Protein AF-A0A843UDY7-F1 (afdb_monomer_lite)

Secondary structure (DSSP, 8-state):
----THHHHHHHHHHHHHHHHHHHHH-TT-HHHHHHHHHHHHHHS-HHHHHHHHHHHHHH-TT-HHHHHHHHHHHHHH---HHHHHHHT---

Radius of gyration: 15.04 Å; chains: 1; bounding box: 36×20×53 Å

pLDDT: mean 70.92, std 13.57, range [34.72, 85.56]

InterPro domains:
  IPR003107 HAT (Half-A-TPR) repeat [SM00386] (11-43)
  IPR003107 HAT (Half-A-TPR) repeat [SM00386] (45-77)
  IPR011990 Tetratricopeptide-like helical domain superfamily [G3DSA:1.25.40.10] (5-91)
  IPR011990 Tetratricopeptide-like helical domain superfamily [SSF48452] (12-88)

Organism: Colocasia esculenta (NCBI:txid4460)

Sequence (92 aa):
MFKPRLARWKDDTAAISRVYETFLSEFPLCYGYWEKYATHKARLCTIDKVIEVYEEAVKAATYSVDLWTNYCSFAMQFYKDLDDVRRYFKFE

Foldseek 3Di:
DDDDPVVVLVVVLVVLVVVLVVVCVVVLPPLVSLLVNLVVCVVRHDPVVSVVSLVVNCVSCVPDPVSVVSVVVSCVVVPVDPVVVVVVPDDD

Structure (mmCIF, N/CA/C/O backbone):
data_AF-A0A843UDY7-F1
#
_entry.id   AF-A0A843UDY7-F1
#
loop_
_atom_site.group_PDB
_atom_site.id
_atom_site.type_symbol
_atom_site.label_atom_id
_atom_site.label_alt_id
_atom_site.label_comp_id
_atom_site.label_asym_id
_atom_site.label_entity_id
_atom_site.label_seq_id
_atom_site.pdbx_PDB_ins_code
_atom_site.Cartn_x
_atom_site.Cartn_y
_atom_site.Cartn_z
_atom_site.occupancy
_atom_site.B_iso_or_equiv
_atom_site.auth_seq_id
_atom_site.auth_comp_id
_atom_site.auth_asym_id
_atom_site.auth_atom_id
_atom_site.pdbx_PDB_model_num
ATOM 1 N N . MET A 1 1 ? 2.931 2.522 39.310 1.00 34.72 1 MET A N 1
ATOM 2 C CA . MET A 1 1 ? 1.565 2.083 38.959 1.00 34.72 1 MET A CA 1
ATOM 3 C C . MET A 1 1 ? 1.348 2.374 37.475 1.00 34.72 1 MET A C 1
ATOM 5 O O . MET A 1 1 ? 1.569 3.497 37.048 1.00 34.72 1 MET A O 1
ATOM 9 N N . PHE A 1 2 ? 1.116 1.309 36.707 1.00 40.00 2 PHE A N 1
ATOM 10 C CA . PHE A 1 2 ? 0.985 1.163 35.249 1.00 40.00 2 PHE A CA 1
ATOM 11 C C . PHE A 1 2 ? 0.701 2.421 34.396 1.00 40.00 2 PHE A C 1
ATOM 13 O O . PHE A 1 2 ? -0.422 2.914 34.361 1.00 40.00 2 PHE A O 1
ATOM 20 N N . LYS A 1 3 ? 1.690 2.846 33.589 1.00 36.69 3 LYS A N 1
ATOM 21 C CA . LYS A 1 3 ? 1.431 3.575 32.333 1.00 36.69 3 LYS A CA 1
ATOM 22 C C . LYS A 1 3 ? 1.081 2.546 31.242 1.00 36.69 3 LYS A C 1
ATOM 24 O O . LYS A 1 3 ? 1.770 1.525 31.157 1.00 36.69 3 LYS A O 1
ATOM 29 N N . PRO A 1 4 ? 0.035 2.750 30.425 1.00 39.41 4 PRO A N 1
ATOM 30 C CA . PRO A 1 4 ? -0.437 1.728 29.499 1.00 39.41 4 PRO A CA 1
ATOM 31 C C . PRO A 1 4 ? 0.600 1.489 28.396 1.00 39.41 4 PRO A C 1
ATOM 33 O O . PRO A 1 4 ? 1.117 2.437 27.808 1.00 39.41 4 PRO A O 1
ATOM 36 N N . ARG A 1 5 ? 0.859 0.217 28.063 1.00 45.53 5 ARG A N 1
ATOM 37 C CA . ARG A 1 5 ? 1.774 -0.223 26.986 1.00 45.53 5 ARG A CA 1
ATOM 38 C C . ARG A 1 5 ? 1.446 0.347 25.595 1.00 45.53 5 ARG A C 1
ATOM 40 O O . ARG A 1 5 ? 2.237 0.140 24.688 1.00 45.53 5 ARG A O 1
ATOM 47 N N . LEU A 1 6 ? 0.330 1.056 25.420 1.00 46.38 6 LEU A N 1
ATOM 48 C CA . LEU A 1 6 ? -0.170 1.603 24.153 1.00 46.38 6 LEU A CA 1
ATOM 49 C C . LEU A 1 6 ? 0.767 2.624 23.482 1.00 46.38 6 LEU A C 1
ATOM 51 O O . LEU A 1 6 ? 0.810 2.670 22.258 1.00 46.38 6 LEU A O 1
ATOM 55 N N . ALA A 1 7 ? 1.539 3.406 24.245 1.00 46.19 7 ALA A N 1
ATOM 56 C CA . ALA A 1 7 ? 2.426 4.425 23.666 1.00 46.19 7 ALA A CA 1
ATOM 57 C C . ALA A 1 7 ? 3.623 3.824 22.905 1.00 46.19 7 ALA A C 1
ATOM 59 O O . ALA A 1 7 ? 4.004 4.341 21.861 1.00 46.19 7 ALA A O 1
ATOM 60 N N . ARG A 1 8 ? 4.168 2.698 23.386 1.00 47.72 8 ARG A N 1
ATOM 61 C CA . ARG A 1 8 ? 5.344 2.050 22.784 1.00 47.72 8 ARG A CA 1
ATOM 62 C C . ARG A 1 8 ? 5.047 1.473 21.396 1.00 47.72 8 ARG A C 1
ATOM 64 O O . ARG A 1 8 ? 5.822 1.674 20.477 1.00 47.72 8 ARG A O 1
ATOM 71 N N . TRP A 1 9 ? 3.881 0.848 21.223 1.00 49.41 9 TRP A N 1
ATOM 72 C CA . TRP A 1 9 ? 3.503 0.236 19.943 1.00 49.41 9 TRP A CA 1
ATOM 73 C C . TRP A 1 9 ? 3.281 1.260 18.820 1.00 49.41 9 TRP A C 1
ATOM 75 O O . TRP A 1 9 ? 3.514 0.948 17.653 1.00 49.41 9 TRP A O 1
ATOM 85 N N . LYS A 1 10 ? 2.842 2.484 19.156 1.00 55.47 10 LYS A N 1
ATOM 86 C CA . LYS A 1 10 ? 2.728 3.578 18.177 1.00 55.47 10 LYS A CA 1
ATOM 87 C C . LYS A 1 10 ? 4.100 4.012 17.659 1.00 55.47 10 LYS A C 1
ATOM 89 O O . LYS A 1 10 ? 4.241 4.192 16.452 1.00 55.47 10 LYS A O 1
ATOM 94 N N . ASP A 1 11 ? 5.085 4.124 18.548 1.00 60.62 11 ASP A N 1
ATOM 95 C CA . ASP A 1 11 ? 6.468 4.458 18.183 1.00 60.62 11 ASP A CA 1
ATOM 96 C C . ASP A 1 11 ? 7.103 3.357 17.327 1.00 60.62 11 ASP A C 1
ATOM 98 O O . ASP A 1 11 ? 7.678 3.643 16.277 1.00 60.62 11 ASP A O 1
ATOM 102 N N . ASP A 1 12 ? 6.904 2.091 17.707 1.00 68.06 12 ASP A N 1
ATOM 103 C CA . ASP A 1 12 ? 7.405 0.943 16.944 1.00 68.06 12 ASP A CA 1
ATOM 104 C C . ASP A 1 12 ? 6.819 0.926 15.520 1.00 68.06 12 ASP A C 1
ATOM 106 O O . ASP A 1 12 ? 7.520 0.668 14.543 1.00 68.06 12 ASP A O 1
ATOM 110 N N . THR A 1 13 ? 5.539 1.278 15.372 1.00 72.25 13 THR A N 1
ATOM 111 C CA . THR A 1 13 ? 4.871 1.316 14.063 1.00 72.25 13 THR A CA 1
ATOM 112 C C . THR A 1 13 ? 5.366 2.466 13.181 1.00 72.25 13 THR A C 1
ATOM 114 O O . THR A 1 13 ? 5.528 2.294 11.969 1.00 72.25 13 THR A O 1
ATOM 117 N N . ALA A 1 14 ? 5.631 3.635 13.768 1.00 76.88 14 ALA A N 1
ATOM 118 C CA . ALA A 1 14 ? 6.189 4.781 13.054 1.00 76.88 14 ALA A CA 1
ATOM 119 C C . ALA A 1 14 ? 7.637 4.520 12.607 1.00 76.88 14 ALA A C 1
ATOM 121 O O . ALA A 1 14 ? 7.993 4.822 11.468 1.00 76.88 14 ALA A O 1
ATOM 122 N N . ALA A 1 15 ? 8.448 3.893 13.463 1.00 81.31 15 ALA A N 1
ATOM 123 C CA . ALA A 1 15 ? 9.808 3.485 13.124 1.00 81.31 15 ALA A CA 1
ATOM 124 C C . ALA A 1 15 ? 9.824 2.468 11.972 1.00 81.31 15 ALA A C 1
ATOM 126 O O . ALA A 1 15 ? 10.571 2.643 11.012 1.00 81.31 15 ALA A O 1
ATOM 127 N N . ILE A 1 16 ? 8.951 1.453 12.024 1.00 80.88 16 ILE A N 1
ATOM 128 C CA . ILE A 1 16 ? 8.791 0.472 10.941 1.00 80.88 16 ILE A CA 1
ATOM 129 C C . ILE A 1 16 ? 8.387 1.167 9.635 1.00 80.88 16 ILE A C 1
ATOM 131 O O . ILE A 1 16 ? 9.003 0.912 8.602 1.00 80.88 16 ILE A O 1
ATOM 135 N N . SER A 1 17 ? 7.401 2.070 9.685 1.00 82.12 17 SER A N 1
ATOM 136 C CA . SER A 1 17 ? 6.935 2.818 8.506 1.00 82.12 17 SER A CA 1
ATOM 137 C C . SER A 1 17 ? 8.077 3.589 7.855 1.00 82.12 17 SER A C 1
ATOM 139 O O . SER A 1 17 ? 8.331 3.428 6.668 1.00 82.12 17 SER A O 1
ATOM 141 N N . ARG A 1 18 ? 8.860 4.313 8.658 1.00 82.62 18 ARG A N 1
ATOM 142 C CA . ARG A 1 18 ? 9.980 5.119 8.172 1.00 82.62 18 ARG A CA 1
ATOM 143 C C . ARG A 1 18 ? 11.095 4.289 7.534 1.00 82.62 18 ARG A C 1
ATOM 145 O O . ARG A 1 18 ? 11.684 4.723 6.547 1.00 82.62 18 ARG A O 1
ATOM 152 N N . VAL A 1 19 ? 11.397 3.110 8.084 1.00 85.56 19 VAL A N 1
ATOM 153 C CA . VAL A 1 19 ? 12.399 2.197 7.508 1.00 85.56 19 VAL A CA 1
ATOM 154 C C . VAL A 1 19 ? 11.931 1.677 6.151 1.00 85.56 19 VAL A C 1
ATOM 156 O O . VAL A 1 19 ? 12.705 1.717 5.196 1.00 85.56 19 VAL A O 1
ATOM 159 N N . TYR A 1 20 ? 10.673 1.234 6.050 1.00 83.12 20 TYR A N 1
ATOM 160 C CA . TYR A 1 20 ? 10.112 0.771 4.780 1.00 83.12 20 TYR A CA 1
ATOM 161 C C . TYR A 1 20 ? 10.011 1.903 3.757 1.00 83.12 20 TYR A C 1
ATOM 163 O O . TYR A 1 20 ? 10.454 1.713 2.634 1.00 83.12 20 TYR A O 1
ATOM 171 N N . GLU A 1 21 ? 9.516 3.081 4.136 1.00 83.12 21 GLU A N 1
ATOM 172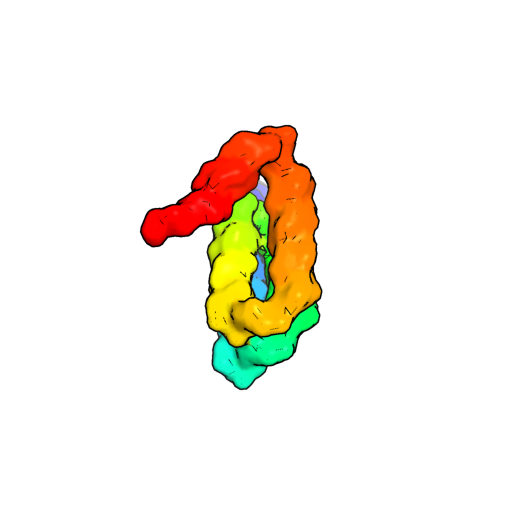 C CA . GLU A 1 21 ? 9.426 4.256 3.258 1.00 83.12 21 GLU A CA 1
ATOM 173 C C . GLU A 1 21 ? 10.801 4.658 2.710 1.00 83.12 21 GLU A C 1
ATOM 175 O O . GLU A 1 21 ? 10.954 4.847 1.506 1.00 83.12 21 GLU A O 1
ATOM 180 N N . THR A 1 22 ? 11.829 4.707 3.566 1.00 84.19 22 THR A N 1
ATOM 181 C CA . THR A 1 22 ? 13.201 5.033 3.138 1.00 84.19 22 THR A CA 1
ATOM 182 C C . THR A 1 22 ? 13.734 3.975 2.172 1.00 84.19 22 THR A C 1
ATOM 184 O O . THR A 1 22 ? 14.195 4.305 1.082 1.00 84.19 22 THR A O 1
ATOM 187 N N . PHE A 1 23 ? 13.610 2.694 2.525 1.00 82.88 23 PHE A N 1
ATOM 188 C CA . PHE A 1 23 ? 14.086 1.589 1.693 1.00 82.88 23 PHE A CA 1
ATOM 189 C C . PHE A 1 23 ? 13.372 1.526 0.336 1.00 82.88 23 PHE A C 1
ATOM 191 O O . PHE A 1 23 ? 14.008 1.356 -0.699 1.00 82.88 23 PHE A O 1
ATOM 198 N N . LEU A 1 24 ? 12.050 1.687 0.325 1.00 79.75 24 LEU A N 1
ATOM 199 C CA . LEU A 1 24 ? 11.235 1.610 -0.885 1.00 79.75 24 LEU A CA 1
ATOM 200 C C . LEU A 1 24 ? 11.365 2.865 -1.756 1.00 79.75 24 LEU A C 1
ATOM 202 O O . LEU A 1 24 ? 11.163 2.772 -2.964 1.00 79.75 24 LEU A O 1
ATOM 206 N N . SER A 1 25 ? 11.761 4.007 -1.179 1.00 78.62 25 SER A N 1
ATOM 207 C CA . SER A 1 25 ? 12.129 5.198 -1.954 1.00 78.62 25 SER A CA 1
ATOM 208 C C . SER A 1 25 ? 13.410 4.993 -2.770 1.00 78.62 25 SER A C 1
ATOM 210 O O . SER A 1 25 ? 13.502 5.480 -3.894 1.00 78.62 25 SER A O 1
ATOM 212 N N . GLU A 1 26 ? 14.370 4.225 -2.243 1.00 79.94 26 GLU A N 1
ATOM 213 C CA . GLU A 1 26 ? 15.616 3.892 -2.944 1.00 79.94 26 GLU A CA 1
ATOM 214 C C . GLU A 1 26 ? 15.454 2.676 -3.872 1.00 79.94 26 GLU A C 1
ATOM 216 O O . GLU A 1 26 ? 16.067 2.621 -4.939 1.00 79.94 26 GLU A O 1
ATOM 221 N N . PHE A 1 27 ? 14.593 1.720 -3.503 1.00 78.06 27 PHE A N 1
ATOM 222 C CA . PHE A 1 27 ? 14.380 0.463 -4.229 1.00 78.06 27 PHE A CA 1
ATOM 223 C C . PHE A 1 27 ? 12.894 0.206 -4.544 1.00 78.06 27 PHE A C 1
ATOM 225 O O . PHE A 1 27 ? 12.316 -0.787 -4.082 1.00 78.06 27 PHE A O 1
ATOM 232 N N . PRO A 1 28 ? 12.254 1.046 -5.379 1.00 67.75 28 PRO A N 1
ATOM 233 C CA . PRO A 1 28 ? 10.814 0.968 -5.643 1.00 67.75 28 PRO A CA 1
ATOM 234 C C . PRO A 1 28 ? 10.383 -0.335 -6.334 1.00 67.75 28 PRO A C 1
ATOM 236 O O . PRO A 1 28 ? 9.231 -0.747 -6.212 1.00 67.75 28 PRO A O 1
ATOM 239 N N . LEU A 1 29 ? 11.309 -1.022 -7.016 1.00 67.31 29 LEU A N 1
ATOM 240 C CA . LEU A 1 29 ? 11.031 -2.262 -7.750 1.00 67.31 29 LEU A CA 1
ATOM 241 C C . LEU A 1 29 ? 11.025 -3.522 -6.868 1.00 67.31 29 LEU A C 1
ATOM 243 O O . LEU A 1 29 ? 10.681 -4.605 -7.340 1.00 67.31 29 LEU A O 1
ATOM 247 N N . CYS A 1 30 ? 11.381 -3.415 -5.585 1.00 72.12 30 CYS A N 1
ATOM 248 C CA . CYS A 1 30 ? 11.387 -4.539 -4.648 1.00 72.12 30 CYS A CA 1
ATOM 249 C C . CYS A 1 30 ? 9.973 -4.857 -4.119 1.00 72.12 30 CYS A C 1
ATOM 251 O O . CYS A 1 30 ? 9.704 -4.769 -2.921 1.00 72.12 30 CYS A O 1
ATOM 253 N N . TYR A 1 31 ? 9.068 -5.273 -5.012 1.00 67.25 31 TYR A N 1
ATOM 254 C CA . TYR A 1 31 ? 7.641 -5.536 -4.745 1.00 67.25 31 TYR A CA 1
ATOM 255 C C . TYR A 1 31 ? 7.365 -6.456 -3.541 1.00 67.25 31 TYR A C 1
ATOM 257 O O . TYR A 1 31 ? 6.431 -6.212 -2.781 1.00 67.25 31 TYR A O 1
ATOM 265 N N . GLY A 1 32 ? 8.213 -7.458 -3.289 1.00 74.00 32 GLY A N 1
ATOM 266 C CA . GLY A 1 32 ? 8.059 -8.348 -2.131 1.00 74.00 32 GLY A CA 1
ATOM 267 C C . GLY A 1 32 ? 8.189 -7.647 -0.767 1.00 74.00 32 GLY A C 1
ATOM 268 O O . GLY A 1 32 ? 7.732 -8.174 0.246 1.00 74.00 32 GLY A O 1
ATOM 269 N N . TYR A 1 33 ? 8.795 -6.457 -0.709 1.00 79.50 33 TYR A N 1
ATOM 270 C CA . TYR A 1 33 ? 8.873 -5.660 0.520 1.00 79.50 33 TYR A CA 1
ATOM 271 C C . TYR A 1 33 ? 7.628 -4.798 0.744 1.00 79.50 33 TYR A C 1
ATOM 273 O O . TYR A 1 33 ? 7.253 -4.594 1.898 1.00 79.50 33 TYR A O 1
ATOM 281 N N . TRP A 1 34 ? 6.940 -4.382 -0.323 1.00 79.69 34 TRP A N 1
ATOM 282 C CA . TRP A 1 34 ? 5.643 -3.706 -0.224 1.00 79.69 34 TRP A CA 1
ATOM 283 C C . TRP A 1 34 ? 4.586 -4.609 0.427 1.00 79.69 34 TRP A C 1
ATOM 285 O O . T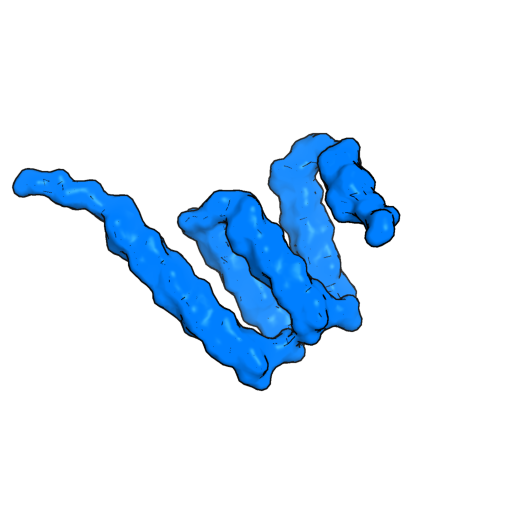RP A 1 34 ? 3.878 -4.180 1.335 1.00 79.69 34 TRP A O 1
ATOM 295 N N . GLU A 1 35 ? 4.548 -5.893 0.061 1.00 79.31 35 GLU A N 1
ATOM 296 C CA . GLU A 1 35 ? 3.640 -6.873 0.678 1.00 79.31 35 GLU A CA 1
ATOM 297 C C . GLU A 1 35 ? 3.946 -7.092 2.172 1.00 79.31 35 GLU A C 1
ATOM 299 O O . GLU A 1 35 ? 3.043 -7.133 3.019 1.00 79.31 35 GLU A O 1
ATOM 304 N N . LYS A 1 36 ? 5.235 -7.171 2.531 1.00 82.12 36 LYS A N 1
ATOM 305 C CA . LYS A 1 36 ? 5.662 -7.269 3.936 1.00 82.12 36 LYS A CA 1
ATOM 306 C C . LYS A 1 36 ? 5.273 -6.026 4.728 1.00 82.12 36 LYS A C 1
ATOM 308 O O . LYS A 1 36 ? 4.843 -6.165 5.877 1.00 82.12 36 LYS A O 1
ATOM 313 N N . TYR A 1 37 ? 5.397 -4.843 4.130 1.00 81.88 37 TYR A N 1
ATOM 314 C CA . TYR A 1 37 ? 5.021 -3.583 4.757 1.00 81.88 37 TYR A CA 1
ATOM 315 C C . TYR A 1 37 ? 3.507 -3.511 5.004 1.00 81.88 37 TYR A C 1
ATOM 317 O O . TYR A 1 37 ? 3.082 -3.266 6.137 1.00 81.88 37 TYR A O 1
ATOM 325 N N . ALA A 1 38 ? 2.698 -3.848 3.997 1.00 80.06 38 ALA A N 1
ATOM 326 C CA . ALA A 1 38 ? 1.243 -3.909 4.111 1.00 80.06 38 ALA A CA 1
ATOM 327 C C . ALA A 1 38 ? 0.787 -4.924 5.174 1.00 80.06 38 ALA A C 1
ATOM 329 O O . ALA A 1 38 ? -0.061 -4.612 6.009 1.00 80.06 38 ALA A O 1
ATOM 330 N N . THR A 1 39 ? 1.412 -6.105 5.230 1.00 79.56 39 THR A N 1
ATOM 331 C CA . THR A 1 39 ? 1.121 -7.127 6.252 1.00 79.56 39 THR A CA 1
ATOM 332 C C . THR A 1 39 ? 1.453 -6.644 7.669 1.00 79.56 39 THR A C 1
ATOM 334 O O . THR A 1 39 ? 0.710 -6.925 8.612 1.00 79.56 39 THR A O 1
ATOM 337 N N . HIS A 1 40 ? 2.550 -5.898 7.845 1.00 79.88 40 HIS A N 1
ATOM 338 C CA . HIS A 1 40 ? 2.901 -5.309 9.142 1.00 79.88 40 HIS A CA 1
ATOM 339 C C . HIS A 1 40 ? 1.904 -4.224 9.555 1.00 79.88 40 HIS A C 1
ATOM 341 O O . HIS A 1 40 ? 1.442 -4.229 10.697 1.00 79.88 40 HIS A O 1
ATOM 347 N N . LYS A 1 41 ? 1.514 -3.340 8.630 1.00 77.62 41 LYS A N 1
ATOM 348 C CA . LYS A 1 41 ? 0.483 -2.325 8.880 1.00 77.62 41 LYS A CA 1
ATOM 349 C C . LYS A 1 41 ? -0.866 -2.961 9.199 1.00 77.62 41 LYS A C 1
ATOM 351 O O . LYS A 1 41 ? -1.499 -2.536 10.155 1.00 77.62 41 LYS A O 1
ATOM 356 N N . ALA A 1 42 ? -1.263 -4.030 8.510 1.00 75.88 42 ALA A N 1
ATOM 357 C CA . ALA A 1 42 ? -2.528 -4.720 8.769 1.00 75.88 42 ALA A CA 1
ATOM 358 C C . ALA A 1 42 ? -2.623 -5.313 10.185 1.00 75.88 42 ALA A C 1
ATOM 360 O O . ALA A 1 42 ? -3.713 -5.428 10.736 1.00 75.88 42 ALA A O 1
ATOM 361 N N . ARG A 1 43 ? -1.486 -5.669 10.800 1.00 73.38 43 ARG A N 1
ATOM 362 C CA . ARG A 1 43 ? -1.431 -6.181 12.181 1.00 73.38 43 ARG A CA 1
ATOM 363 C C . ARG A 1 43 ? -1.382 -5.085 13.247 1.00 73.38 43 ARG A C 1
ATOM 365 O O . ARG A 1 43 ? -1.682 -5.367 14.404 1.00 73.38 43 ARG A O 1
ATOM 372 N N . LEU A 1 44 ? -0.952 -3.875 12.886 1.00 71.69 44 LEU A N 1
ATOM 373 C CA . LEU A 1 44 ? -0.597 -2.809 13.833 1.00 71.69 44 LEU A CA 1
ATOM 374 C C . LEU A 1 44 ? -1.444 -1.532 13.684 1.00 71.69 44 LEU A C 1
ATOM 376 O O . LEU A 1 44 ? -1.426 -0.687 14.576 1.00 71.69 44 LEU A O 1
ATOM 380 N N . CYS A 1 45 ? -2.159 -1.362 12.571 1.00 72.19 45 CYS A N 1
ATOM 381 C CA . CYS A 1 45 ? -2.866 -0.140 12.186 1.00 72.19 45 CYS A CA 1
ATOM 382 C C . CYS A 1 45 ? -4.290 -0.413 11.684 1.00 72.19 45 CYS A C 1
ATOM 384 O O . CYS A 1 45 ? -4.719 -1.554 11.534 1.00 72.19 45 CYS A O 1
ATOM 386 N N . THR A 1 46 ? -5.027 0.671 11.433 1.00 74.88 46 THR A N 1
ATOM 387 C CA . THR A 1 46 ? -6.334 0.635 10.770 1.00 74.88 46 THR A CA 1
ATOM 388 C C . THR A 1 46 ? -6.197 0.264 9.294 1.00 74.88 46 THR A C 1
ATOM 390 O O . THR A 1 46 ? -5.140 0.447 8.688 1.00 74.88 46 THR A O 1
ATOM 393 N N . ILE A 1 47 ? -7.292 -0.228 8.714 1.00 73.94 47 ILE A N 1
ATOM 394 C CA . ILE A 1 47 ? -7.374 -0.657 7.311 1.00 73.94 47 ILE A CA 1
ATOM 395 C C . ILE A 1 47 ? -6.987 0.484 6.356 1.00 73.94 47 ILE A C 1
ATOM 397 O O . ILE A 1 47 ? -6.230 0.246 5.420 1.00 73.94 47 ILE A O 1
ATOM 401 N N . ASP A 1 48 ? -7.381 1.727 6.652 1.00 75.94 48 ASP A N 1
ATOM 402 C CA . ASP A 1 48 ? -7.039 2.912 5.844 1.00 75.94 48 ASP A CA 1
ATOM 403 C C . ASP A 1 48 ? -5.526 3.070 5.641 1.00 75.94 48 ASP A C 1
ATOM 405 O O . ASP A 1 48 ? -5.055 3.361 4.545 1.00 75.94 48 ASP A O 1
ATOM 409 N N . LYS A 1 49 ? -4.731 2.796 6.685 1.00 78.38 49 LYS A N 1
ATOM 410 C CA . LYS A 1 49 ? -3.265 2.872 6.613 1.00 78.38 49 LYS A CA 1
ATOM 411 C C . LYS A 1 49 ? -2.636 1.743 5.813 1.00 78.38 49 LYS A C 1
ATOM 413 O O . LYS A 1 49 ? -1.491 1.875 5.398 1.00 78.38 49 LYS A O 1
ATOM 418 N N . VAL A 1 50 ? -3.343 0.635 5.630 1.00 79.25 50 VAL A N 1
ATOM 419 C CA . VAL A 1 50 ? -2.903 -0.449 4.749 1.00 79.25 50 VAL A CA 1
ATOM 420 C C . VAL A 1 50 ? -3.221 -0.102 3.297 1.00 79.25 50 VAL A C 1
ATOM 422 O O . VAL A 1 50 ? -2.403 -0.366 2.422 1.00 79.25 50 VAL A O 1
ATOM 425 N N . ILE A 1 51 ? -4.368 0.539 3.052 1.00 81.00 51 ILE A N 1
ATOM 426 C CA . ILE A 1 51 ? -4.768 1.021 1.725 1.00 81.00 51 ILE A CA 1
ATOM 427 C C . ILE A 1 51 ? -3.781 2.070 1.216 1.00 81.00 51 ILE A C 1
ATOM 429 O O . ILE A 1 51 ? -3.283 1.910 0.109 1.00 81.00 51 ILE A O 1
ATOM 433 N N . GLU A 1 52 ? -3.416 3.061 2.038 1.00 84.06 52 GLU A N 1
ATOM 434 C CA . GLU A 1 52 ? -2.394 4.063 1.684 1.00 84.06 52 GLU A CA 1
ATOM 435 C C . GLU A 1 52 ? -1.095 3.400 1.182 1.00 84.06 52 GLU A C 1
ATOM 437 O O . GLU A 1 52 ? -0.547 3.792 0.154 1.00 84.06 52 GLU A O 1
ATOM 442 N N . VAL A 1 53 ? -0.642 2.334 1.855 1.00 83.56 53 VAL A N 1
ATOM 443 C CA . VAL A 1 53 ? 0.565 1.589 1.461 1.00 83.56 53 VAL A CA 1
ATOM 444 C C . VAL A 1 53 ? 0.381 0.864 0.130 1.00 83.56 53 VAL A C 1
ATOM 446 O O . VAL A 1 53 ? 1.295 0.865 -0.691 1.00 83.56 53 VAL A O 1
ATOM 449 N N . TYR A 1 54 ? -0.779 0.247 -0.108 1.00 81.75 54 TYR A N 1
ATOM 450 C CA . TYR A 1 54 ? -1.058 -0.400 -1.391 1.00 81.75 54 TYR A CA 1
ATOM 451 C C . TYR A 1 54 ? -1.183 0.610 -2.537 1.00 81.75 54 TYR A C 1
ATOM 453 O O . TYR A 1 54 ? -0.684 0.338 -3.626 1.00 81.75 54 TYR A O 1
ATOM 461 N N . GLU A 1 55 ? -1.783 1.779 -2.308 1.00 84.06 55 GLU A N 1
ATOM 462 C CA . GLU A 1 55 ? -1.866 2.843 -3.314 1.00 84.06 55 GLU A CA 1
ATOM 463 C C . GLU A 1 55 ? -0.483 3.383 -3.694 1.00 84.06 55 GLU A C 1
ATOM 465 O O . GLU A 1 55 ? -0.202 3.588 -4.877 1.00 84.06 55 GLU A O 1
ATOM 470 N N . GLU A 1 56 ? 0.399 3.595 -2.715 1.00 83.75 56 GLU A N 1
ATOM 471 C CA . GLU A 1 56 ? 1.789 3.981 -2.971 1.00 83.75 56 GLU A CA 1
ATOM 472 C C . GLU A 1 56 ? 2.559 2.881 -3.701 1.00 83.75 56 GLU A C 1
ATOM 474 O O . GLU A 1 56 ? 3.242 3.162 -4.688 1.00 83.75 56 GLU A O 1
ATOM 479 N N . ALA A 1 57 ? 2.395 1.625 -3.279 1.00 82.31 57 ALA A N 1
ATOM 480 C CA . ALA A 1 57 ? 3.033 0.486 -3.924 1.00 82.31 57 ALA A CA 1
ATOM 481 C C . ALA A 1 57 ? 2.625 0.384 -5.398 1.00 82.31 57 ALA A C 1
ATOM 483 O O . ALA A 1 57 ? 3.470 0.191 -6.271 1.00 82.31 57 ALA A O 1
ATOM 484 N N . VAL A 1 58 ? 1.328 0.524 -5.685 1.00 81.81 58 VAL A N 1
ATOM 485 C CA . VAL A 1 58 ? 0.781 0.438 -7.041 1.00 81.81 58 VAL A CA 1
ATOM 486 C C . VAL A 1 58 ? 1.302 1.580 -7.905 1.00 81.81 58 VAL A C 1
ATOM 488 O O . VAL A 1 58 ? 1.642 1.346 -9.060 1.00 81.81 58 VAL A O 1
ATOM 491 N N . LYS A 1 59 ? 1.431 2.797 -7.362 1.00 81.62 59 LYS A N 1
ATOM 492 C CA . LYS A 1 59 ? 2.055 3.926 -8.073 1.00 81.62 59 LYS A CA 1
ATOM 493 C C . LYS A 1 59 ? 3.538 3.671 -8.361 1.00 81.62 59 LYS A C 1
ATOM 495 O O . LYS A 1 59 ? 4.007 4.007 -9.445 1.00 81.62 59 LYS A O 1
ATOM 500 N N . ALA A 1 60 ? 4.264 3.071 -7.418 1.00 78.50 60 ALA A N 1
ATOM 501 C CA . ALA A 1 60 ? 5.691 2.777 -7.557 1.00 78.50 60 ALA A CA 1
ATOM 502 C C . ALA A 1 60 ? 5.982 1.596 -8.505 1.00 78.50 60 ALA A C 1
ATOM 504 O O . ALA A 1 60 ? 6.995 1.601 -9.204 1.00 78.50 60 ALA A O 1
ATOM 505 N N . ALA A 1 61 ? 5.099 0.596 -8.548 1.00 74.81 61 ALA A N 1
ATOM 506 C CA . ALA A 1 61 ? 5.281 -0.650 -9.289 1.00 74.81 61 ALA A CA 1
ATOM 507 C C . ALA A 1 61 ? 4.017 -1.035 -10.081 1.00 74.81 61 ALA A C 1
ATOM 509 O O . ALA A 1 61 ? 3.503 -2.149 -9.968 1.00 74.81 61 ALA A O 1
ATOM 510 N N . THR A 1 62 ? 3.534 -0.114 -10.921 1.00 74.44 62 THR A N 1
ATOM 511 C CA . THR A 1 62 ? 2.279 -0.238 -11.696 1.00 74.44 62 THR A CA 1
ATOM 512 C C . THR A 1 62 ? 2.186 -1.502 -12.551 1.00 74.44 62 THR A C 1
ATOM 514 O O . THR A 1 62 ? 1.090 -2.017 -12.767 1.00 74.44 62 THR A O 1
ATOM 517 N N . TYR A 1 63 ? 3.323 -2.012 -13.025 1.00 75.31 63 TYR A N 1
ATOM 518 C CA . TYR A 1 63 ? 3.420 -3.192 -13.886 1.00 75.31 63 TYR A CA 1
ATOM 519 C C . TYR A 1 63 ? 3.465 -4.526 -13.122 1.00 75.31 63 TYR A C 1
ATOM 521 O O . TYR A 1 63 ? 3.466 -5.587 -13.747 1.00 75.31 63 TYR A O 1
ATOM 529 N N . SER A 1 64 ? 3.518 -4.506 -11.786 1.00 78.50 64 SER A N 1
ATOM 530 C CA . SER A 1 64 ? 3.579 -5.725 -10.978 1.00 78.50 64 SER A CA 1
ATOM 531 C C . SER A 1 64 ? 2.190 -6.345 -10.812 1.00 78.50 64 SER A C 1
ATOM 533 O O . SER A 1 64 ? 1.387 -5.909 -9.987 1.00 78.50 64 SER A O 1
ATOM 535 N N . VAL A 1 65 ? 1.906 -7.392 -11.591 1.00 79.81 65 VAL A N 1
ATOM 536 C CA . VAL A 1 65 ? 0.656 -8.170 -11.493 1.00 79.81 65 VAL A CA 1
ATOM 537 C C . VAL A 1 65 ? 0.495 -8.793 -10.103 1.00 79.81 65 VAL A C 1
ATOM 539 O O . VAL A 1 65 ? -0.614 -8.826 -9.565 1.00 79.81 65 VAL A O 1
ATOM 542 N N . ASP A 1 66 ? 1.598 -9.230 -9.493 1.00 79.56 66 ASP A N 1
ATOM 543 C CA . ASP A 1 66 ? 1.600 -9.809 -8.147 1.00 79.56 66 ASP A CA 1
ATOM 544 C C . ASP A 1 66 ? 1.117 -8.795 -7.103 1.00 79.56 66 ASP A C 1
ATOM 546 O O . ASP A 1 66 ? 0.310 -9.118 -6.231 1.00 79.56 66 ASP A O 1
ATOM 550 N N . LEU A 1 67 ? 1.537 -7.533 -7.230 1.00 79.94 67 LEU A N 1
ATOM 551 C CA . LEU A 1 67 ? 1.129 -6.473 -6.315 1.00 79.94 67 LEU A CA 1
ATOM 552 C C . LEU A 1 67 ? -0.375 -6.180 -6.406 1.00 79.94 67 LEU A C 1
ATOM 554 O O . LEU A 1 67 ? -1.050 -6.092 -5.379 1.00 79.94 67 LEU A O 1
ATOM 558 N N . TRP A 1 68 ? -0.911 -6.079 -7.624 1.00 82.19 68 TRP A N 1
ATOM 559 C CA . TRP A 1 68 ? -2.349 -5.911 -7.8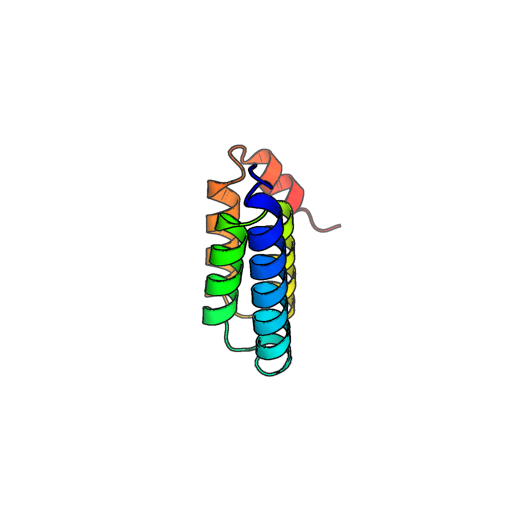43 1.00 82.19 68 TRP A CA 1
ATOM 560 C C . TRP A 1 68 ? -3.154 -7.106 -7.325 1.00 82.19 68 TRP A C 1
ATOM 562 O O . TRP A 1 68 ? -4.207 -6.924 -6.717 1.00 82.19 68 TRP A O 1
ATOM 572 N N . THR A 1 69 ? -2.643 -8.325 -7.503 1.00 82.69 69 THR A N 1
ATOM 573 C CA . THR A 1 69 ? -3.284 -9.553 -7.003 1.00 82.69 69 THR A CA 1
ATOM 574 C C . THR A 1 69 ? -3.357 -9.564 -5.477 1.00 82.69 69 THR A C 1
ATOM 576 O O . THR A 1 69 ? -4.405 -9.885 -4.903 1.00 82.69 69 THR A O 1
ATOM 579 N N . ASN A 1 70 ? -2.276 -9.151 -4.813 1.00 82.44 70 ASN A N 1
ATOM 580 C CA . ASN A 1 70 ? -2.225 -9.016 -3.360 1.00 82.44 70 ASN A CA 1
ATOM 581 C C . ASN A 1 70 ? -3.172 -7.921 -2.859 1.00 82.44 70 ASN A C 1
ATOM 583 O O . ASN A 1 70 ? -3.895 -8.141 -1.885 1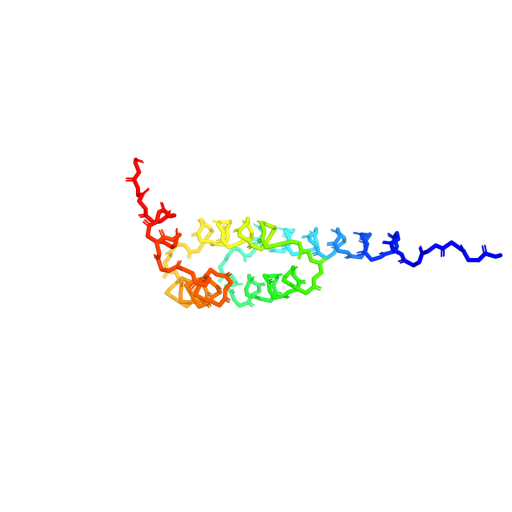.00 82.44 70 ASN A O 1
ATOM 587 N N . TYR A 1 71 ? -3.243 -6.782 -3.554 1.00 82.38 71 TYR A N 1
ATOM 588 C CA . TYR A 1 71 ? -4.166 -5.708 -3.198 1.00 82.38 71 TYR A CA 1
ATOM 589 C C . TYR A 1 71 ? -5.633 -6.132 -3.339 1.00 82.38 71 TYR A C 1
ATOM 591 O O . TYR A 1 71 ? -6.418 -5.947 -2.412 1.00 82.38 71 TYR A O 1
ATOM 599 N N . CYS A 1 72 ? -6.000 -6.790 -4.442 1.00 81.00 72 CYS A N 1
ATOM 600 C CA . CYS A 1 72 ? -7.344 -7.336 -4.633 1.00 81.00 72 CYS A CA 1
ATOM 601 C C . CYS A 1 72 ? -7.685 -8.398 -3.578 1.00 81.00 72 CYS A C 1
ATOM 603 O O . CYS A 1 72 ? -8.790 -8.400 -3.041 1.00 81.00 72 CYS A O 1
ATOM 605 N N . SER A 1 73 ? -6.739 -9.279 -3.239 1.00 81.88 73 SER A N 1
ATOM 606 C CA . SER A 1 73 ? -6.931 -10.299 -2.197 1.00 81.88 73 SER A CA 1
ATOM 607 C C . SER A 1 73 ? -7.122 -9.688 -0.811 1.00 81.88 73 SER A C 1
ATOM 609 O O . SER A 1 73 ? -7.939 -10.181 -0.033 1.00 81.88 73 SER A O 1
ATOM 611 N N . PHE A 1 74 ? -6.397 -8.610 -0.507 1.00 80.25 74 PHE A N 1
ATOM 612 C CA . PHE A 1 74 ? -6.608 -7.809 0.693 1.00 80.25 74 PHE A CA 1
ATOM 613 C C . PHE A 1 74 ? -7.995 -7.154 0.664 1.00 80.25 74 PHE A C 1
ATOM 615 O O . PHE A 1 74 ? -8.784 -7.349 1.584 1.00 80.25 74 PHE A O 1
ATOM 622 N N . ALA A 1 75 ? -8.348 -6.461 -0.419 1.00 78.06 75 ALA A N 1
ATOM 623 C CA . ALA A 1 75 ? -9.643 -5.803 -0.551 1.00 78.06 75 ALA A CA 1
ATOM 624 C C . ALA A 1 75 ? -10.812 -6.791 -0.380 1.00 78.06 75 ALA A C 1
ATOM 626 O O . ALA A 1 75 ? -11.722 -6.518 0.391 1.00 78.06 75 ALA A O 1
ATOM 627 N N . MET A 1 76 ? -10.758 -7.979 -0.989 1.00 75.38 76 MET A N 1
ATOM 628 C CA . MET A 1 76 ? -11.796 -9.011 -0.830 1.00 75.38 76 MET A CA 1
ATOM 629 C C . MET A 1 76 ? -11.909 -9.566 0.599 1.00 75.38 76 MET A C 1
ATOM 63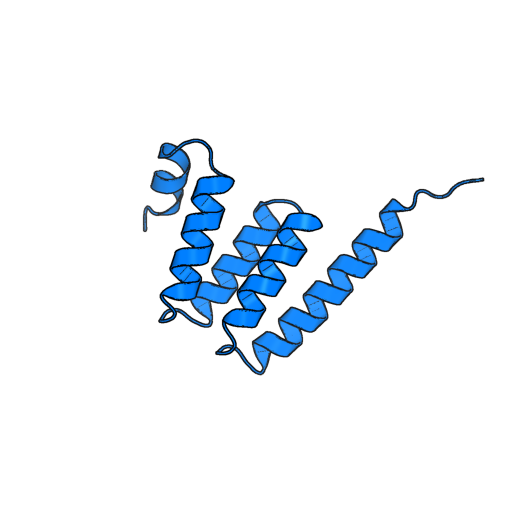1 O O . MET A 1 76 ? -12.988 -9.979 1.012 1.00 75.38 76 MET A O 1
ATOM 635 N N . GLN A 1 77 ? -10.811 -9.615 1.359 1.00 73.38 77 GLN A N 1
ATOM 636 C CA . GLN A 1 77 ? -10.834 -10.089 2.749 1.00 73.38 77 GLN A CA 1
ATOM 637 C C . GLN A 1 77 ? -11.406 -9.047 3.714 1.00 73.38 77 GLN A C 1
ATOM 639 O O . GLN A 1 77 ? -12.039 -9.413 4.705 1.00 73.38 77 GLN A O 1
ATOM 644 N N . PHE A 1 78 ? -11.166 -7.762 3.444 1.00 68.44 78 PHE A N 1
ATOM 645 C CA . PHE A 1 78 ? -11.527 -6.671 4.350 1.00 68.44 78 PHE A CA 1
ATOM 646 C C . PHE A 1 78 ? -12.851 -5.988 3.986 1.00 68.44 78 PHE A C 1
ATOM 648 O O . PHE A 1 78 ? -13.594 -5.598 4.886 1.00 68.44 78 PHE A O 1
ATOM 655 N N . TYR A 1 79 ? -13.195 -5.914 2.702 1.00 65.31 79 TYR A N 1
ATOM 656 C CA . TYR A 1 79 ? -14.501 -5.463 2.234 1.00 65.31 79 TYR A CA 1
ATOM 657 C C . TYR A 1 79 ? -15.404 -6.682 2.044 1.00 65.31 79 TYR A C 1
ATOM 659 O O . TYR A 1 79 ? -15.320 -7.405 1.056 1.00 65.31 79 TYR A O 1
ATOM 667 N N . LYS A 1 80 ? -16.274 -6.924 3.032 1.00 55.25 80 LYS A N 1
ATOM 668 C CA . LYS A 1 80 ? -17.274 -8.006 3.006 1.00 55.25 80 LYS A CA 1
ATOM 669 C C . LYS A 1 80 ? -18.352 -7.820 1.935 1.00 55.25 80 LYS A C 1
ATOM 671 O O . LYS A 1 80 ? -19.079 -8.773 1.669 1.00 55.25 80 LYS A O 1
ATOM 676 N N . ASP A 1 81 ? -18.464 -6.624 1.361 1.00 55.16 81 ASP A N 1
ATOM 677 C CA . ASP A 1 81 ? -19.483 -6.287 0.377 1.00 55.16 81 ASP A CA 1
ATOM 678 C C . ASP A 1 81 ? -18.842 -5.945 -0.975 1.00 55.16 81 ASP A C 1
ATOM 680 O O . ASP A 1 81 ? -18.002 -5.048 -1.089 1.00 55.16 81 ASP A O 1
ATOM 684 N N . LEU A 1 82 ? -19.227 -6.685 -2.016 1.00 52.22 82 LEU A N 1
ATOM 685 C CA . LEU A 1 82 ? -18.712 -6.523 -3.382 1.00 52.22 82 LEU A CA 1
ATOM 686 C C . LEU A 1 82 ? -19.069 -5.148 -3.974 1.00 52.22 82 LEU A C 1
ATOM 688 O O . LEU A 1 82 ? -18.415 -4.694 -4.919 1.00 52.22 82 LEU A O 1
ATOM 692 N N . ASP A 1 83 ? -20.081 -4.483 -3.413 1.00 57.53 83 ASP A N 1
ATOM 693 C CA . ASP A 1 83 ? -20.494 -3.140 -3.812 1.00 57.53 83 ASP A CA 1
ATOM 694 C C . ASP A 1 83 ? -19.507 -2.048 -3.365 1.00 57.53 83 ASP A C 1
ATOM 696 O O . ASP A 1 83 ? -19.311 -1.079 -4.105 1.00 57.53 83 ASP A O 1
ATOM 700 N N . ASP A 1 84 ? -18.791 -2.228 -2.248 1.00 58.53 84 ASP A N 1
ATOM 701 C CA . ASP A 1 84 ? -17.738 -1.290 -1.832 1.00 58.53 84 ASP A CA 1
ATOM 702 C C . ASP A 1 84 ? -16.521 -1.386 -2.759 1.00 58.53 84 ASP A C 1
ATOM 704 O O . ASP A 1 84 ? -16.031 -0.370 -3.253 1.00 58.53 84 ASP A O 1
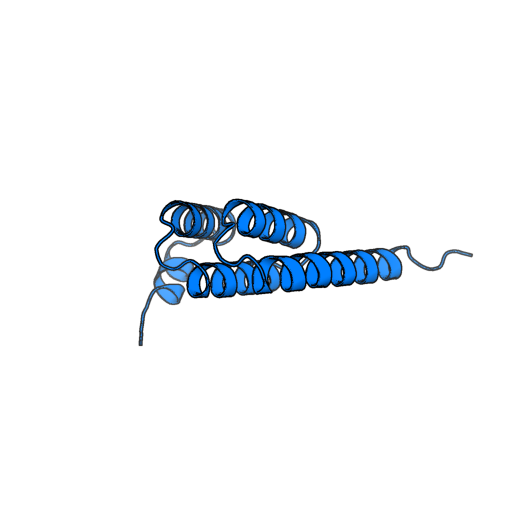ATOM 708 N N . VAL A 1 85 ? -16.082 -2.604 -3.099 1.00 55.72 85 VAL A N 1
ATOM 709 C CA . VAL A 1 85 ? -14.970 -2.817 -4.044 1.00 55.72 85 VAL A CA 1
ATOM 710 C C . VAL A 1 85 ? -15.305 -2.216 -5.417 1.00 55.72 85 VAL A C 1
ATOM 712 O O . VAL A 1 85 ? -14.486 -1.511 -6.007 1.00 55.72 85 VAL A O 1
ATOM 715 N N . ARG A 1 86 ? -16.536 -2.406 -5.914 1.00 57.81 86 ARG A N 1
ATOM 716 C CA . ARG A 1 86 ? -17.002 -1.788 -7.171 1.00 57.81 86 ARG A CA 1
ATOM 717 C C . ARG A 1 86 ? -17.050 -0.265 -7.123 1.00 57.81 86 ARG A C 1
ATOM 719 O O . ARG A 1 86 ? -16.869 0.365 -8.164 1.00 57.81 86 ARG A O 1
ATOM 726 N N . ARG A 1 87 ? -17.305 0.330 -5.957 1.00 58.88 87 ARG A N 1
ATOM 727 C CA . ARG A 1 87 ? -17.278 1.784 -5.776 1.00 58.88 87 ARG A CA 1
ATOM 728 C C . ARG A 1 87 ? -15.849 2.330 -5.787 1.00 58.88 87 ARG A C 1
ATOM 730 O O . ARG A 1 87 ? -15.632 3.366 -6.402 1.00 58.88 87 ARG A O 1
ATOM 737 N N . TYR A 1 88 ? -14.892 1.624 -5.184 1.00 57.84 88 TYR A N 1
ATOM 738 C CA . TYR A 1 88 ? -13.477 2.022 -5.172 1.00 57.84 88 TYR A CA 1
ATOM 739 C C . TYR A 1 88 ? -12.804 1.954 -6.553 1.00 57.84 88 TYR A C 1
ATOM 741 O O . TYR A 1 88 ? -11.950 2.780 -6.851 1.00 57.84 88 TYR A O 1
ATOM 749 N N . PHE A 1 89 ? -13.195 1.010 -7.416 1.00 56.22 89 PHE A N 1
ATOM 750 C CA . PHE A 1 89 ? -12.613 0.855 -8.761 1.00 56.22 89 PHE A CA 1
ATOM 751 C C . PHE A 1 89 ? -13.294 1.687 -9.863 1.00 56.22 89 PHE A C 1
ATOM 753 O O . PHE A 1 89 ? -12.923 1.571 -11.035 1.00 56.22 89 PHE A O 1
ATOM 760 N N . LYS A 1 90 ? -14.281 2.532 -9.537 1.00 48.84 90 LYS A N 1
ATOM 761 C CA . LYS A 1 90 ? -14.801 3.502 -10.508 1.00 48.84 90 LYS A CA 1
ATOM 762 C C . LYS A 1 90 ? -13.815 4.661 -10.645 1.00 48.84 90 LYS A C 1
ATOM 764 O O . LYS A 1 90 ? -13.775 5.549 -9.803 1.00 48.84 90 LYS A O 1
ATOM 769 N N . PHE A 1 91 ? -13.042 4.616 -11.726 1.00 46.25 91 PHE A N 1
ATOM 770 C CA . PHE A 1 91 ? -12.336 5.764 -12.283 1.00 46.25 91 PHE A CA 1
ATOM 771 C C . PHE A 1 91 ? -13.346 6.869 -12.621 1.00 46.25 91 PHE A C 1
ATOM 773 O O . PHE A 1 91 ? -14.304 6.615 -13.355 1.00 46.25 91 PHE A O 1
ATOM 780 N N . GLU A 1 92 ? -13.111 8.067 -12.094 1.00 41.12 92 GLU A N 1
ATOM 781 C CA . GLU A 1 92 ? -13.590 9.326 -12.672 1.00 41.12 92 GLU A CA 1
ATOM 782 C C . GLU A 1 92 ? -12.396 10.039 -13.318 1.00 41.12 92 GLU A C 1
ATOM 784 O O . GLU A 1 92 ? -11.291 9.982 -12.722 1.00 41.12 92 GLU A O 1
#